Protein AF-A0AAX4HL26-F1 (afdb_monomer_lite)

Organism: NCBI:txid28202

InterPro domains:
  IPR013099 Potassium channel domain [PF07885] (33-105)
  IPR028325 Voltage-gated potassium channel [PTHR11537] (6-108)

Secondary structure (DSSP, 8-state):
-HHHHHHHHHHHHHHHT-HHHHHHHHHHHHHHHHHHHHHHHHHTTT-TT--SHHHHHHHHHHHHTT---SSS---SHHHHHHHHHHHHHHHHHHHHHHHHHHHHHHHHHHHTT-

Sequence (114 aa):
MWSQLKNFLEEMRLLIFSPFFFFLTLIGNGFIISCGYLFYHIEKDVNPKVTHFIDALWWSFTTATTTGYGDITPMTDFGKILSIFLMISGLLLFAIFTAMFAETILTYRRGQKK

Radius of gyration: 18.9 Å; chains: 1; bounding box: 45×24×51 Å

Foldseek 3Di:
DVVLVVVLVVLVVCLCPPPVNVVLVCVLLVLLLVLLVVLLVQPCVPPPQNPDSVSSSVVSVCLLCVVCPVSDQDPDPVSVVSSVVSNVSSVVSVVVVVVSVVVSVVVSVVVVVD

pLDDT: mean 94.81, std 6.0, range [53.53, 98.5]

Structure (mmCIF, N/CA/C/O backbone):
data_AF-A0AAX4HL26-F1
#
_entry.id   AF-A0AAX4HL26-F1
#
loop_
_atom_site.group_PDB
_atom_site.id
_atom_site.type_symbol
_atom_site.label_atom_id
_atom_site.label_alt_id
_atom_site.label_comp_id
_atom_site.label_asym_id
_atom_site.label_entity_id
_atom_site.label_seq_id
_atom_site.pdbx_PDB_ins_code
_atom_site.Cartn_x
_atom_site.Cartn_y
_atom_site.Cartn_z
_atom_site.occupancy
_atom_site.B_iso_or_equiv
_atom_site.auth_seq_id
_atom_site.auth_comp_id
_atom_site.auth_asym_id
_atom_site.auth_atom_id
_atom_site.pdbx_PDB_model_num
ATOM 1 N N . MET A 1 1 ? -20.351 15.466 28.828 1.00 81.19 1 MET A N 1
ATOM 2 C CA . MET A 1 1 ? -19.351 15.822 27.797 1.00 81.19 1 MET A CA 1
ATOM 3 C C . MET A 1 1 ? -18.022 15.092 27.991 1.00 81.19 1 MET A C 1
ATOM 5 O O . MET A 1 1 ? -17.706 14.245 27.172 1.00 81.19 1 MET A O 1
ATOM 9 N N . TRP A 1 2 ? -17.265 15.328 29.071 1.00 89.19 2 TRP A N 1
ATOM 10 C CA . TRP A 1 2 ? -15.956 14.673 29.271 1.00 89.19 2 TRP A CA 1
ATOM 11 C C . TRP A 1 2 ? -16.006 13.142 29.391 1.00 89.19 2 TRP A C 1
ATOM 13 O O . TRP A 1 2 ? -15.143 12.460 28.851 1.00 89.19 2 TRP A O 1
ATOM 23 N N . SER A 1 3 ? -17.025 12.587 30.051 1.00 88.62 3 SER A N 1
ATOM 24 C CA . SER A 1 3 ? -17.240 11.132 30.133 1.00 88.62 3 SER A CA 1
ATOM 25 C C . SER A 1 3 ? -17.547 10.506 28.769 1.00 88.62 3 SER A C 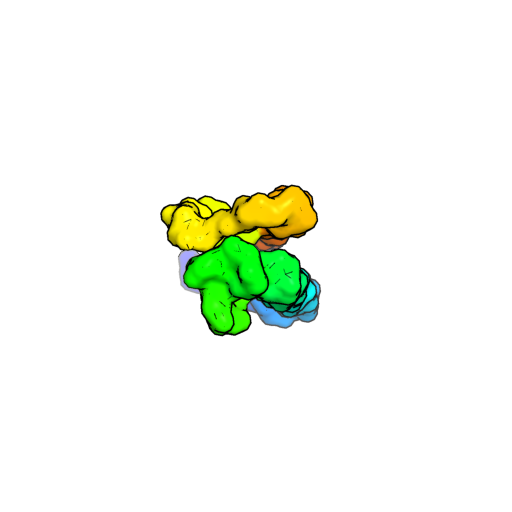1
ATOM 27 O O . SER A 1 3 ? -16.983 9.481 28.412 1.00 88.62 3 SER A O 1
ATOM 29 N N . GLN A 1 4 ? -18.389 11.167 27.976 1.00 87.50 4 GLN A N 1
ATOM 30 C CA . GLN A 1 4 ? -18.747 10.749 26.619 1.00 87.50 4 GLN A CA 1
ATOM 31 C C . GLN A 1 4 ? -17.527 10.740 25.691 1.00 87.50 4 GLN A C 1
ATOM 33 O O . GLN A 1 4 ? -17.327 9.779 24.955 1.00 87.50 4 GLN A O 1
ATOM 38 N N . LEU A 1 5 ? -16.677 11.770 25.783 1.00 89.50 5 LEU A N 1
ATOM 39 C CA . LEU A 1 5 ? -15.423 11.829 25.037 1.00 89.50 5 LEU A CA 1
ATOM 40 C C . LEU A 1 5 ? -14.489 10.671 25.413 1.00 89.50 5 LEU A C 1
ATOM 42 O O . LEU A 1 5 ? -13.959 10.019 24.523 1.00 89.50 5 LEU A O 1
ATOM 46 N N . LYS A 1 6 ? -14.319 10.378 26.708 1.00 91.38 6 LYS A N 1
ATOM 47 C CA . LYS A 1 6 ? -13.497 9.242 27.158 1.00 91.38 6 LYS A CA 1
ATOM 48 C C . LYS A 1 6 ? -14.019 7.912 26.615 1.00 91.38 6 LYS A C 1
ATOM 50 O O . LYS A 1 6 ? -13.241 7.160 26.050 1.00 91.38 6 LYS A O 1
ATOM 55 N N . ASN A 1 7 ? -15.325 7.663 26.711 1.00 89.88 7 ASN A N 1
ATOM 56 C CA . ASN A 1 7 ? -15.929 6.428 26.202 1.00 89.88 7 ASN A CA 1
ATOM 57 C C . ASN A 1 7 ? -15.736 6.281 24.687 1.00 89.88 7 ASN A C 1
ATOM 59 O O . ASN A 1 7 ? -15.398 5.206 24.209 1.00 89.88 7 ASN A O 1
ATOM 63 N N . PHE A 1 8 ? -15.898 7.368 23.931 1.00 90.12 8 PHE A N 1
ATOM 64 C CA . PHE A 1 8 ? -15.629 7.370 22.495 1.00 90.12 8 PHE A CA 1
ATOM 65 C C . PHE A 1 8 ? -14.154 7.081 22.173 1.00 90.12 8 PHE A C 1
ATOM 67 O O . PHE A 1 8 ? -13.859 6.285 21.284 1.00 90.12 8 PHE A O 1
ATOM 74 N N . LEU A 1 9 ? -13.226 7.715 22.896 1.00 92.75 9 LEU A N 1
ATOM 75 C CA . LEU A 1 9 ? -11.791 7.502 22.707 1.00 92.75 9 LEU A CA 1
ATOM 76 C C . LEU A 1 9 ? -11.370 6.071 23.057 1.00 92.75 9 LEU A C 1
ATOM 78 O O . LEU A 1 9 ? -10.507 5.527 22.375 1.00 92.75 9 LEU A O 1
ATOM 82 N N . GLU A 1 10 ? -11.985 5.449 24.064 1.00 92.75 10 GLU A N 1
ATOM 83 C CA . GLU A 1 10 ? -11.745 4.041 24.393 1.00 92.75 10 GLU A CA 1
ATOM 84 C C . GLU A 1 10 ? -12.225 3.107 23.275 1.00 92.75 10 GLU A C 1
ATOM 86 O O . GLU A 1 10 ? -11.468 2.242 22.859 1.00 92.75 10 GLU A O 1
ATOM 91 N N . GLU A 1 11 ? -13.410 3.317 22.697 1.00 92.06 11 GLU A N 1
ATOM 92 C CA . GLU A 1 11 ? -13.885 2.519 21.548 1.00 92.06 11 GLU A CA 1
ATOM 93 C C . GLU A 1 11 ? -12.963 2.659 20.321 1.00 92.06 11 GLU A C 1
ATOM 95 O O . GLU A 1 11 ? -12.614 1.676 19.663 1.00 92.06 11 GLU A O 1
ATOM 100 N N . MET A 1 12 ? -12.496 3.881 20.040 1.00 93.62 12 MET A N 1
ATOM 101 C CA . MET A 1 12 ? -11.518 4.134 18.973 1.00 93.62 12 MET A CA 1
ATOM 102 C C . MET A 1 12 ? -10.170 3.470 19.261 1.00 93.62 12 MET A C 1
ATOM 104 O O . MET A 1 12 ? -9.541 2.904 18.365 1.00 93.62 12 MET A O 1
ATOM 108 N N . ARG A 1 13 ? -9.732 3.498 20.521 1.00 93.38 13 ARG A N 1
ATOM 109 C CA . ARG A 1 13 ? -8.528 2.804 20.971 1.00 93.38 13 ARG A CA 1
ATOM 110 C C . ARG A 1 13 ? -8.686 1.292 20.815 1.00 93.38 13 ARG A C 1
ATOM 112 O O . ARG A 1 13 ? -7.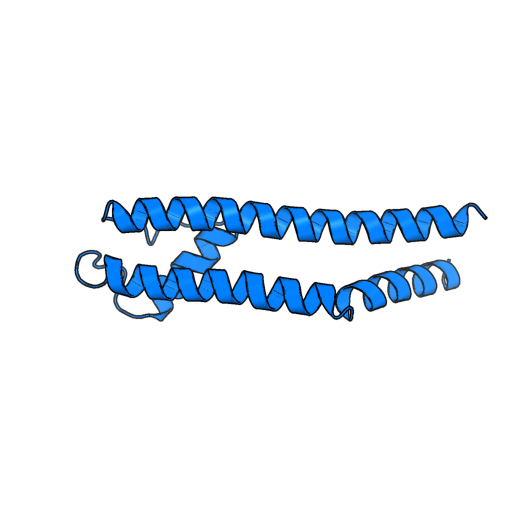790 0.656 20.276 1.00 93.38 13 ARG A O 1
ATOM 119 N N . LEU A 1 14 ? -9.811 0.714 21.225 1.00 92.88 14 LEU A N 1
ATOM 120 C CA . LEU A 1 14 ? -10.080 -0.718 21.087 1.00 92.88 14 LEU A CA 1
ATOM 121 C C . LEU A 1 14 ? -10.045 -1.160 19.623 1.00 92.88 14 LEU A C 1
ATOM 123 O O . LEU A 1 14 ? -9.478 -2.210 19.329 1.00 92.88 14 LEU A O 1
ATOM 127 N N . LEU A 1 15 ? -10.571 -0.341 18.707 1.00 94.50 15 LEU A N 1
ATOM 128 C CA . LEU A 1 15 ? -10.470 -0.600 17.274 1.00 94.50 15 LEU A CA 1
ATOM 129 C C . LEU A 1 15 ? -9.009 -0.627 16.801 1.00 94.50 15 LEU A C 1
ATOM 131 O O . LEU A 1 15 ? -8.577 -1.621 16.216 1.00 94.50 15 LEU A O 1
ATOM 135 N N . ILE A 1 16 ? -8.250 0.444 17.057 1.00 93.81 16 ILE A N 1
ATOM 136 C CA . ILE A 1 16 ? -6.867 0.605 16.569 1.00 93.81 16 ILE A CA 1
ATOM 137 C C . ILE A 1 16 ? -5.937 -0.451 17.173 1.00 93.81 16 ILE A C 1
ATOM 139 O O . ILE A 1 16 ? -5.061 -0.970 16.488 1.00 93.81 16 ILE A O 1
ATOM 143 N N . PHE A 1 17 ? -6.141 -0.797 18.445 1.00 94.00 17 PHE A N 1
ATOM 144 C CA . PHE A 1 17 ? -5.363 -1.824 19.133 1.00 94.00 17 PHE A CA 1
ATOM 145 C C . PHE A 1 17 ? -5.934 -3.240 18.967 1.00 94.00 17 PHE A C 1
ATOM 147 O O . PHE A 1 17 ? -5.429 -4.181 19.582 1.00 94.00 17 PHE A O 1
ATOM 154 N N . SER A 1 18 ? -6.960 -3.421 18.128 1.00 93.62 18 SER A N 1
ATOM 155 C CA . SER A 1 18 ? -7.505 -4.747 17.855 1.00 93.62 18 SER A CA 1
ATOM 156 C C . SER A 1 18 ? -6.525 -5.584 17.016 1.00 93.62 18 SER A C 1
ATOM 158 O O . SER A 1 18 ? -5.940 -5.080 16.050 1.00 93.62 18 SER A O 1
ATOM 160 N N . PRO A 1 19 ? -6.377 -6.892 17.308 1.00 94.81 19 PRO A N 1
ATOM 161 C CA . PRO A 1 19 ? -5.561 -7.785 16.485 1.00 94.81 19 PRO A CA 1
ATOM 162 C C . PRO A 1 19 ? -6.011 -7.815 15.021 1.00 94.81 19 PRO A C 1
ATOM 164 O O . PRO A 1 19 ? -5.184 -7.915 14.121 1.00 94.81 19 PRO A O 1
ATOM 167 N N . PHE A 1 20 ? -7.320 -7.686 14.778 1.00 93.38 20 PHE A N 1
ATOM 168 C CA . PHE A 1 20 ? -7.897 -7.673 13.437 1.00 93.38 20 PHE A CA 1
ATOM 169 C C . PHE A 1 20 ? -7.473 -6.440 12.627 1.00 93.38 20 PHE A C 1
ATOM 171 O O . PHE A 1 20 ? -7.094 -6.583 11.466 1.00 93.38 20 PHE A O 1
ATOM 178 N N . PHE A 1 21 ? -7.467 -5.247 13.233 1.00 95.00 21 PHE A N 1
ATOM 179 C CA . PHE A 1 21 ? -7.004 -4.024 12.570 1.00 95.00 21 PHE A CA 1
ATOM 180 C C . PHE A 1 21 ? -5.525 -4.115 12.175 1.00 95.00 21 PHE A C 1
ATOM 182 O O . PHE A 1 21 ? -5.168 -3.806 11.036 1.00 95.00 21 PHE A O 1
ATOM 189 N N . PHE A 1 22 ? -4.669 -4.598 13.081 1.00 95.12 22 PHE A N 1
ATOM 190 C CA . PHE A 1 22 ? -3.249 -4.807 12.783 1.00 95.12 22 PHE A CA 1
ATOM 191 C C . PHE A 1 22 ? -3.026 -5.873 11.715 1.00 95.12 22 PHE A C 1
ATOM 193 O O . PHE A 1 22 ? -2.232 -5.659 10.803 1.00 95.12 22 PHE A O 1
ATOM 200 N N . PHE A 1 23 ? -3.740 -6.995 11.799 1.00 95.50 23 PHE A N 1
ATOM 201 C CA . PHE A 1 23 ? -3.671 -8.068 10.812 1.00 95.50 23 PHE A CA 1
ATOM 202 C C . PHE A 1 23 ? -4.046 -7.571 9.411 1.00 95.50 23 PHE A C 1
ATOM 204 O O . PHE A 1 23 ? -3.285 -7.769 8.464 1.00 95.50 23 PHE A O 1
ATOM 211 N N . LEU A 1 24 ? -5.171 -6.860 9.289 1.00 96.00 24 LEU A N 1
ATOM 212 C CA . LEU A 1 24 ? -5.620 -6.278 8.026 1.00 96.00 24 LEU A CA 1
ATOM 213 C C . LEU A 1 24 ? -4.617 -5.249 7.491 1.00 96.00 24 LEU A C 1
ATOM 215 O O . LEU A 1 24 ? -4.282 -5.271 6.309 1.00 96.00 24 LEU A O 1
ATOM 219 N N . THR A 1 25 ? -4.108 -4.375 8.362 1.00 95.38 25 THR A N 1
ATOM 220 C CA . THR A 1 25 ? -3.117 -3.355 7.990 1.00 95.38 25 THR A CA 1
ATOM 221 C C . THR A 1 25 ? -1.824 -3.997 7.496 1.00 95.38 25 THR A C 1
ATOM 223 O O . THR A 1 25 ? -1.298 -3.587 6.461 1.00 95.38 25 THR A O 1
ATOM 226 N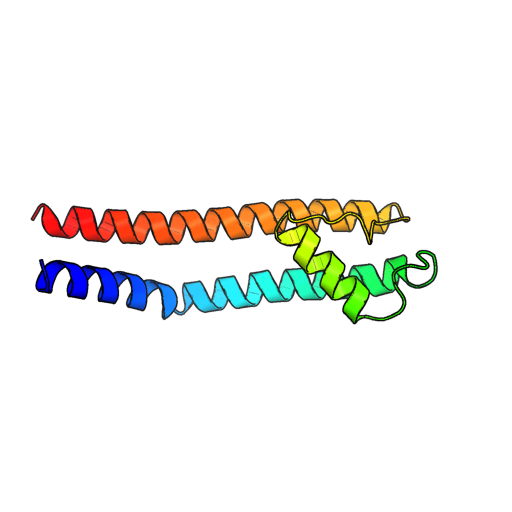 N . LEU A 1 26 ? -1.322 -5.017 8.192 1.00 96.69 26 LEU A N 1
ATOM 227 C CA . LEU A 1 26 ? -0.093 -5.713 7.822 1.00 96.69 26 LEU A CA 1
ATOM 228 C C . LEU A 1 26 ? -0.247 -6.447 6.488 1.00 96.69 26 LEU A C 1
ATOM 230 O O . LEU A 1 26 ? 0.623 -6.330 5.629 1.00 96.69 26 LEU A O 1
ATOM 234 N N . ILE A 1 27 ? -1.361 -7.156 6.288 1.00 97.00 27 ILE A N 1
ATOM 235 C CA . ILE A 1 27 ? -1.631 -7.874 5.036 1.00 97.00 27 ILE A CA 1
ATOM 236 C C . ILE A 1 27 ? -1.836 -6.905 3.877 1.00 97.00 27 ILE A C 1
ATOM 238 O O . ILE A 1 27 ? -1.242 -7.101 2.821 1.00 97.00 27 ILE A O 1
ATOM 242 N N . GLY A 1 28 ? -2.632 -5.851 4.065 1.00 96.94 28 GLY A N 1
ATOM 243 C CA . GLY A 1 28 ? -2.893 -4.857 3.027 1.00 96.94 28 GLY A CA 1
ATOM 244 C C . GLY A 1 28 ? -1.612 -4.159 2.572 1.00 96.94 28 GLY A C 1
ATOM 245 O O . GLY A 1 28 ? -1.299 -4.148 1.384 1.00 96.94 28 GLY A O 1
ATOM 246 N N . ASN A 1 29 ? -0.815 -3.648 3.514 1.00 96.62 29 ASN A N 1
ATOM 247 C CA . ASN A 1 29 ? 0.460 -3.004 3.183 1.00 96.62 29 ASN A CA 1
ATOM 248 C C . ASN A 1 29 ? 1.495 -4.005 2.653 1.00 96.62 29 ASN A C 1
ATOM 250 O O . ASN A 1 29 ? 2.235 -3.683 1.726 1.00 96.62 29 ASN A O 1
ATOM 254 N N . GLY A 1 30 ? 1.522 -5.231 3.180 1.00 98.06 30 GLY A N 1
ATOM 255 C CA . GLY A 1 30 ? 2.370 -6.304 2.662 1.00 98.06 30 GLY A CA 1
ATOM 256 C C . GLY A 1 30 ? 2.043 -6.649 1.208 1.00 98.06 30 GLY A C 1
ATOM 257 O O . GLY A 1 30 ? 2.952 -6.808 0.393 1.00 98.06 30 GLY A O 1
ATOM 258 N N . PHE A 1 31 ? 0.757 -6.693 0.854 1.00 98.06 31 PHE A N 1
ATOM 259 C CA . PHE A 1 31 ? 0.306 -6.890 -0.522 1.00 98.06 31 PHE A CA 1
ATOM 260 C C . PHE A 1 31 ? 0.731 -5.732 -1.438 1.00 98.06 31 PHE A C 1
ATOM 262 O O . PHE A 1 31 ? 1.256 -5.988 -2.522 1.00 98.06 31 PHE A O 1
ATOM 269 N N . ILE A 1 32 ? 0.585 -4.476 -0.995 1.00 98.25 32 ILE A N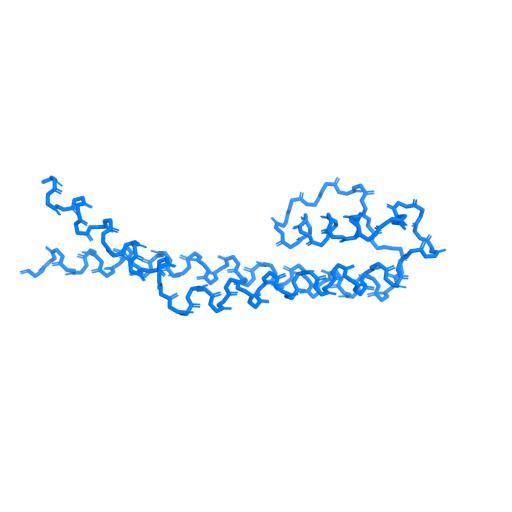 1
ATOM 270 C CA . ILE A 1 32 ? 1.028 -3.288 -1.752 1.00 98.25 32 ILE A CA 1
ATOM 271 C C . ILE A 1 32 ? 2.540 -3.347 -2.016 1.00 98.25 32 ILE A C 1
ATOM 273 O O . ILE A 1 32 ? 2.969 -3.230 -3.164 1.00 98.25 32 ILE A O 1
ATOM 277 N N . ILE A 1 33 ? 3.345 -3.619 -0.983 1.00 98.44 33 ILE A N 1
ATOM 278 C CA . ILE A 1 33 ? 4.805 -3.776 -1.098 1.00 98.44 33 ILE A CA 1
ATOM 279 C C . ILE A 1 33 ? 5.163 -4.923 -2.054 1.00 98.44 33 ILE A C 1
ATOM 281 O O . ILE A 1 33 ? 6.059 -4.779 -2.887 1.00 98.44 33 ILE A O 1
ATOM 285 N N . SER A 1 34 ? 4.446 -6.047 -1.974 1.00 98.38 34 SER A N 1
ATOM 286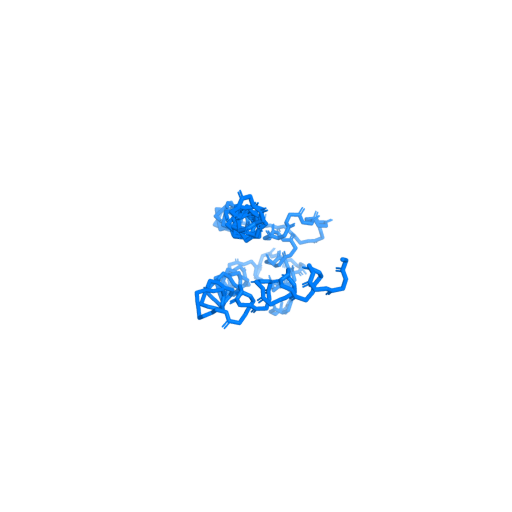 C CA . SER A 1 34 ? 4.648 -7.190 -2.872 1.00 98.38 34 SER A CA 1
ATOM 287 C C . SER A 1 34 ? 4.334 -6.828 -4.326 1.00 98.38 34 SER A C 1
ATOM 289 O O . SER A 1 34 ? 5.079 -7.211 -5.226 1.00 98.38 34 SER A O 1
ATOM 291 N N . CYS A 1 35 ? 3.286 -6.035 -4.571 1.00 98.31 35 CYS A N 1
ATOM 292 C CA . CYS A 1 35 ? 2.992 -5.510 -5.903 1.00 98.31 35 CYS A CA 1
ATOM 293 C C . CYS A 1 35 ? 4.099 -4.573 -6.397 1.00 98.31 35 CYS A C 1
ATOM 295 O O . CYS A 1 35 ? 4.499 -4.688 -7.550 1.00 98.31 35 CYS A O 1
ATOM 297 N N . GLY A 1 36 ? 4.648 -3.703 -5.542 1.00 98.38 36 GLY A N 1
ATOM 298 C CA . GLY A 1 36 ? 5.813 -2.881 -5.889 1.00 98.38 36 GLY A CA 1
ATOM 299 C C . GLY A 1 36 ? 7.038 -3.721 -6.267 1.00 98.38 36 GLY A C 1
ATOM 300 O O . GLY A 1 36 ? 7.730 -3.414 -7.234 1.00 98.38 36 GLY A O 1
ATOM 301 N N . TYR A 1 37 ? 7.275 -4.833 -5.569 1.00 98.44 37 TYR A N 1
ATOM 302 C CA . TYR A 1 37 ? 8.347 -5.777 -5.905 1.00 98.44 37 TYR A CA 1
ATOM 303 C C . TYR A 1 37 ? 8.137 -6.459 -7.259 1.00 98.44 37 TYR A C 1
ATOM 305 O O . TYR A 1 37 ? 9.060 -6.503 -8.072 1.00 98.44 37 TYR A O 1
ATOM 313 N N . LEU A 1 38 ? 6.924 -6.947 -7.531 1.00 98.38 38 LEU A N 1
ATOM 314 C CA . LEU A 1 38 ? 6.589 -7.532 -8.831 1.00 98.38 38 LEU A CA 1
ATOM 315 C C . LEU A 1 38 ? 6.696 -6.501 -9.956 1.00 98.38 38 LEU A C 1
ATOM 317 O O . LEU A 1 38 ? 7.272 -6.793 -10.999 1.00 98.38 38 LEU A O 1
ATOM 321 N N . PHE A 1 39 ? 6.198 -5.286 -9.728 1.00 98.50 39 PHE A N 1
ATOM 322 C CA . PHE A 1 39 ? 6.277 -4.196 -10.692 1.00 98.50 39 PHE A CA 1
ATOM 323 C C . PHE A 1 39 ? 7.726 -3.846 -11.021 1.00 98.50 39 PHE A C 1
ATOM 325 O O . PHE A 1 39 ? 8.062 -3.720 -12.192 1.00 98.50 39 PHE A O 1
ATOM 332 N N . TYR A 1 40 ? 8.603 -3.770 -10.016 1.00 98.44 40 TYR A N 1
ATOM 333 C CA . TYR A 1 40 ? 10.032 -3.555 -10.236 1.00 98.44 40 TYR A CA 1
ATOM 334 C C . TYR A 1 40 ? 10.632 -4.615 -11.167 1.00 98.44 40 TYR A C 1
ATOM 336 O O . TYR A 1 40 ? 11.299 -4.263 -12.131 1.00 98.44 40 TYR A O 1
ATOM 344 N N . HIS A 1 41 ? 10.362 -5.901 -10.932 1.00 97.88 41 HIS A N 1
ATOM 345 C CA . HIS A 1 41 ? 10.891 -6.973 -11.787 1.00 97.88 41 HIS A CA 1
ATOM 346 C C . HIS A 1 41 ? 10.316 -6.981 -13.203 1.00 97.88 41 HIS A C 1
ATOM 348 O O . HIS A 1 41 ? 11.012 -7.369 -14.133 1.00 97.88 41 HIS A O 1
ATOM 354 N N . ILE A 1 42 ? 9.062 -6.565 -13.375 1.00 97.62 42 ILE A N 1
ATOM 355 C CA . ILE A 1 42 ? 8.407 -6.520 -14.688 1.00 97.62 42 ILE A CA 1
ATOM 356 C C . ILE A 1 42 ? 8.863 -5.298 -15.497 1.00 97.62 42 ILE A C 1
ATOM 358 O O . ILE A 1 42 ? 9.021 -5.384 -16.712 1.00 97.62 42 ILE A O 1
ATOM 362 N N . GLU A 1 43 ? 9.049 -4.153 -14.840 1.00 98.06 43 GLU A N 1
ATOM 363 C CA . GLU A 1 43 ? 9.177 -2.859 -15.515 1.00 98.06 43 GLU A CA 1
ATOM 364 C C . GLU A 1 43 ? 10.607 -2.311 -15.544 1.00 98.06 43 GLU A C 1
ATOM 366 O O . GLU A 1 43 ? 10.893 -1.484 -16.402 1.00 98.06 43 GLU A O 1
ATOM 371 N N . LYS A 1 44 ? 11.528 -2.751 -14.675 1.00 97.00 44 LYS A N 1
ATOM 372 C CA . LYS A 1 44 ? 12.870 -2.143 -14.553 1.00 97.00 44 LYS A CA 1
ATOM 373 C C . LYS A 1 44 ? 13.650 -2.061 -15.871 1.00 97.00 44 LYS A C 1
ATOM 375 O O . LYS A 1 44 ? 14.311 -1.059 -16.124 1.00 97.00 44 LYS A O 1
ATOM 380 N N . ASP A 1 45 ? 13.591 -3.099 -16.702 1.00 96.31 45 ASP A N 1
ATOM 381 C CA . ASP A 1 45 ? 14.408 -3.168 -17.923 1.00 96.31 45 ASP A CA 1
ATOM 382 C C . ASP A 1 45 ? 13.783 -2.422 -19.115 1.00 96.31 45 ASP A C 1
ATOM 384 O O . ASP A 1 45 ? 14.452 -2.186 -20.121 1.00 96.31 45 ASP A O 1
ATOM 388 N N . VAL A 1 46 ? 12.507 -2.037 -19.015 1.00 97.25 46 VAL A N 1
ATOM 389 C CA . VAL A 1 46 ? 11.748 -1.394 -20.105 1.00 97.25 46 VAL A CA 1
ATOM 390 C C . VAL A 1 46 ? 11.280 0.017 -19.762 1.00 97.25 46 VAL A C 1
ATOM 392 O O . VAL A 1 46 ? 11.068 0.830 -20.659 1.00 97.25 46 VAL A O 1
ATOM 395 N N . ASN A 1 47 ? 11.138 0.324 -18.475 1.00 97.12 47 ASN A N 1
ATOM 396 C CA . ASN A 1 47 ? 10.630 1.585 -17.976 1.00 97.12 47 ASN A CA 1
ATOM 397 C C . ASN A 1 47 ? 11.778 2.422 -17.397 1.00 97.12 47 ASN A C 1
ATOM 399 O O . ASN A 1 47 ? 12.224 2.169 -16.276 1.00 97.12 47 ASN A O 1
ATOM 403 N N . PRO A 1 48 ? 12.236 3.477 -18.095 1.00 96.25 48 PRO A N 1
ATOM 404 C CA . PRO A 1 48 ? 13.372 4.283 -17.650 1.00 96.25 48 PRO A CA 1
ATOM 405 C C . PRO A 1 48 ? 13.102 5.059 -16.352 1.00 96.25 48 PRO A C 1
ATOM 407 O O . PRO A 1 48 ? 14.026 5.635 -15.783 1.00 96.25 48 PRO A O 1
ATOM 410 N N . LYS A 1 49 ? 11.845 5.117 -15.891 1.00 97.38 49 LYS A N 1
ATOM 411 C CA . LYS A 1 49 ? 11.465 5.739 -14.616 1.00 97.38 49 LYS A CA 1
ATOM 412 C C . LYS A 1 49 ? 11.603 4.792 -13.421 1.00 97.38 49 LYS A C 1
ATOM 414 O O . LYS A 1 49 ? 11.524 5.254 -12.290 1.00 97.38 49 LYS A O 1
ATOM 419 N N . VAL A 1 50 ? 11.803 3.495 -13.657 1.00 97.56 50 VAL A N 1
ATOM 420 C CA . VAL A 1 50 ? 11.929 2.470 -12.616 1.00 97.56 50 VAL A CA 1
ATOM 421 C C . VAL A 1 50 ? 13.389 2.039 -12.530 1.00 97.56 50 VAL A C 1
ATOM 423 O O . VAL A 1 50 ? 13.798 1.030 -13.097 1.00 97.56 50 VAL A O 1
ATOM 426 N N . THR A 1 51 ? 14.203 2.827 -11.830 1.00 95.25 51 THR A N 1
ATOM 427 C CA . THR A 1 51 ? 15.652 2.573 -11.728 1.00 95.25 51 THR A CA 1
ATOM 428 C C . THR A 1 51 ? 16.014 1.784 -10.477 1.00 95.25 51 THR A C 1
ATOM 430 O O . THR A 1 51 ? 16.822 0.848 -10.511 1.00 95.25 51 THR A O 1
ATOM 433 N N . HIS A 1 52 ? 15.366 2.123 -9.371 1.00 96.31 52 HIS A N 1
ATOM 434 C CA . HIS A 1 52 ? 15.564 1.524 -8.068 1.00 96.31 52 HIS A CA 1
ATOM 435 C C . HIS A 1 52 ? 14.254 0.939 -7.552 1.00 96.31 52 HIS A C 1
ATOM 437 O O . HIS A 1 52 ? 13.159 1.354 -7.922 1.00 96.31 52 HIS A O 1
ATOM 443 N N . PHE A 1 53 ? 14.361 -0.022 -6.636 1.00 96.94 53 PHE A N 1
ATOM 444 C CA . PHE A 1 53 ? 13.184 -0.638 -6.026 1.00 96.94 53 PHE A CA 1
ATOM 445 C C . PHE A 1 53 ? 12.282 0.388 -5.319 1.00 96.94 53 PHE A C 1
ATOM 447 O O . PHE A 1 53 ? 11.063 0.239 -5.311 1.00 96.94 53 PHE A O 1
ATOM 454 N N . ILE A 1 54 ? 12.867 1.463 -4.780 1.00 98.12 54 ILE A N 1
ATOM 455 C CA . ILE A 1 54 ? 12.109 2.538 -4.136 1.00 98.12 54 ILE A CA 1
ATOM 456 C C . ILE A 1 54 ? 11.157 3.257 -5.105 1.00 98.12 54 ILE A C 1
ATOM 458 O O . ILE A 1 54 ? 10.075 3.648 -4.681 1.00 98.12 54 ILE A O 1
ATOM 462 N N . ASP A 1 55 ? 11.496 3.347 -6.396 1.00 98.19 55 ASP A N 1
ATOM 463 C CA . ASP A 1 55 ? 10.642 3.958 -7.425 1.00 98.19 55 ASP A CA 1
ATOM 464 C C . ASP A 1 55 ? 9.375 3.111 -7.636 1.00 98.19 55 ASP A C 1
ATOM 466 O O . ASP A 1 55 ? 8.256 3.619 -7.703 1.00 98.19 55 ASP A O 1
ATOM 470 N N . ALA A 1 56 ? 9.533 1.786 -7.660 1.00 98.19 56 ALA A N 1
ATOM 471 C CA . ALA A 1 56 ? 8.414 0.855 -7.778 1.00 98.19 56 ALA A CA 1
ATOM 472 C C . ALA A 1 56 ? 7.570 0.782 -6.493 1.00 98.19 56 ALA A C 1
ATOM 474 O O . ALA A 1 56 ? 6.347 0.644 -6.561 1.00 98.19 56 ALA A O 1
ATOM 475 N N . LEU A 1 57 ? 8.194 0.915 -5.316 1.00 98.25 57 LEU A N 1
ATOM 476 C CA . LEU A 1 57 ? 7.460 1.069 -4.058 1.00 98.25 57 LEU A CA 1
ATOM 477 C C . LEU A 1 57 ? 6.636 2.355 -4.061 1.00 98.25 57 LEU A C 1
ATOM 479 O O . LEU A 1 57 ? 5.438 2.300 -3.786 1.00 98.25 57 LEU A O 1
ATOM 483 N N . TRP A 1 58 ? 7.242 3.484 -4.424 1.00 98.31 58 TRP A N 1
ATOM 484 C CA . TRP A 1 58 ? 6.550 4.761 -4.583 1.00 98.31 58 TRP A CA 1
ATOM 485 C C . TRP A 1 58 ? 5.341 4.635 -5.515 1.00 98.31 58 TRP A C 1
ATOM 487 O O . TRP A 1 58 ? 4.225 5.013 -5.143 1.00 98.31 58 TRP A O 1
ATOM 497 N N . TRP A 1 59 ? 5.530 4.010 -6.679 1.00 98.44 59 TRP A N 1
ATOM 498 C CA . TRP A 1 59 ? 4.447 3.715 -7.612 1.00 98.44 59 TRP A CA 1
ATOM 499 C C . TRP A 1 59 ? 3.336 2.867 -6.971 1.00 98.44 59 TRP A C 1
ATOM 501 O O . TRP A 1 59 ? 2.151 3.182 -7.105 1.00 98.44 59 TRP A O 1
ATOM 511 N N . SER A 1 60 ? 3.698 1.812 -6.236 1.00 98.31 60 SER A N 1
ATOM 512 C CA . SER A 1 60 ? 2.708 0.911 -5.642 1.00 98.31 60 SER A CA 1
ATOM 513 C C . SER A 1 60 ? 1.835 1.611 -4.595 1.00 98.31 60 SER A C 1
ATOM 515 O O . SER A 1 60 ? 0.614 1.455 -4.605 1.00 98.31 60 SER A O 1
ATOM 517 N N . PHE A 1 61 ? 2.428 2.451 -3.742 1.00 98.25 61 PHE A N 1
ATOM 518 C CA . PHE A 1 61 ? 1.680 3.204 -2.738 1.00 98.25 61 PHE A CA 1
ATOM 519 C C . PHE A 1 61 ? 0.812 4.282 -3.379 1.00 98.25 61 PHE A C 1
ATOM 521 O O . PHE A 1 61 ? -0.379 4.333 -3.095 1.00 98.25 61 PHE A O 1
ATOM 528 N N . THR A 1 62 ? 1.366 5.092 -4.284 1.00 98.19 62 THR A N 1
ATOM 529 C CA . THR A 1 62 ? 0.607 6.160 -4.960 1.00 98.19 62 THR A CA 1
ATOM 530 C C . THR A 1 62 ? -0.558 5.618 -5.789 1.00 98.19 62 THR A C 1
ATOM 532 O O . THR A 1 62 ? -1.603 6.267 -5.873 1.00 98.19 62 THR A O 1
ATOM 535 N N . THR A 1 63 ? -0.413 4.421 -6.362 1.00 98.06 63 THR A N 1
ATOM 536 C CA . THR A 1 63 ? -1.484 3.719 -7.080 1.00 98.06 63 THR A CA 1
ATOM 537 C C . THR A 1 63 ? -2.530 3.157 -6.118 1.00 98.06 63 THR A C 1
ATOM 539 O O . THR A 1 63 ? -3.723 3.395 -6.309 1.00 98.06 63 THR A O 1
ATOM 542 N N . ALA A 1 64 ? -2.110 2.452 -5.062 1.00 97.75 64 ALA A N 1
ATOM 543 C CA . ALA A 1 64 ? -3.024 1.858 -4.084 1.00 97.75 64 ALA A CA 1
ATOM 544 C C . ALA A 1 64 ? -3.848 2.912 -3.328 1.00 97.75 64 ALA A C 1
ATOM 546 O O . ALA A 1 64 ? -5.019 2.681 -3.030 1.00 97.75 64 ALA A O 1
ATOM 547 N N . THR A 1 65 ? -3.266 4.081 -3.049 1.00 95.75 65 THR A N 1
ATOM 548 C CA . THR A 1 65 ? -3.959 5.200 -2.394 1.00 95.75 65 THR A CA 1
ATOM 549 C C . THR A 1 65 ? -4.756 6.066 -3.361 1.00 95.75 65 THR A C 1
ATOM 551 O O . THR A 1 65 ? -5.329 7.066 -2.938 1.00 95.75 65 THR A O 1
ATOM 554 N N . THR A 1 66 ? -4.805 5.716 -4.651 1.00 95.94 66 THR A N 1
ATOM 555 C CA . THR A 1 66 ? -5.474 6.482 -5.719 1.00 95.94 66 THR A CA 1
ATOM 556 C C . THR A 1 66 ? -4.921 7.897 -5.936 1.00 95.94 66 THR A C 1
ATOM 558 O O . THR A 1 66 ? -5.536 8.697 -6.635 1.00 95.94 66 THR A O 1
ATOM 561 N N . THR A 1 67 ? -3.744 8.209 -5.380 1.00 96.75 67 THR A N 1
ATOM 562 C CA . THR A 1 67 ? -3.075 9.505 -5.570 1.00 96.75 67 THR A CA 1
ATOM 563 C C . THR A 1 67 ? -2.640 9.683 -7.021 1.00 96.75 67 THR A C 1
ATOM 565 O O . THR A 1 67 ? -2.870 10.740 -7.599 1.00 96.75 67 THR A O 1
ATOM 568 N N . GLY A 1 68 ? -2.017 8.648 -7.599 1.00 94.94 68 GLY A N 1
ATOM 569 C CA . GLY A 1 68 ? -1.752 8.542 -9.035 1.00 94.94 68 GLY A CA 1
ATOM 570 C C . GLY A 1 68 ? -1.091 9.765 -9.679 1.00 94.94 68 GLY A C 1
ATOM 571 O O . GLY A 1 68 ? -1.638 10.304 -10.636 1.00 94.94 68 GLY A O 1
ATOM 572 N N . TYR A 1 69 ? 0.088 10.187 -9.206 1.00 96.94 69 TYR A N 1
ATOM 573 C CA . TYR A 1 69 ? 0.802 11.347 -9.769 1.00 96.94 69 TYR A CA 1
ATOM 574 C C . TYR A 1 69 ? 1.114 11.227 -11.272 1.00 96.94 69 TYR A C 1
ATOM 576 O O . TYR A 1 69 ? 1.300 12.244 -11.938 1.00 96.94 69 TYR A O 1
ATOM 584 N N . GLY A 1 70 ? 1.160 10.003 -11.809 1.00 94.88 70 GLY A N 1
ATOM 585 C CA . GLY A 1 70 ? 1.379 9.735 -13.234 1.00 94.88 70 GLY A CA 1
ATOM 586 C C . GLY A 1 70 ? 2.839 9.853 -13.682 1.00 94.88 70 GLY A C 1
ATOM 587 O O . GLY A 1 70 ? 3.130 9.752 -14.870 1.00 94.88 70 GLY A O 1
ATOM 588 N N . ASP A 1 71 ? 3.760 10.039 -12.741 1.00 96.56 71 ASP A N 1
ATOM 589 C CA . ASP A 1 71 ? 5.210 10.077 -12.933 1.00 96.56 71 ASP A CA 1
ATOM 590 C C . ASP A 1 71 ? 5.801 8.706 -13.298 1.00 96.56 71 ASP A C 1
ATOM 592 O O . ASP A 1 71 ? 6.736 8.626 -14.101 1.00 96.56 71 ASP A O 1
ATOM 596 N N . ILE A 1 72 ? 5.222 7.635 -12.752 1.00 97.81 72 ILE A N 1
ATOM 597 C CA . ILE A 1 72 ? 5.532 6.243 -13.084 1.00 97.81 72 ILE A CA 1
ATOM 598 C C . ILE A 1 72 ? 4.237 5.545 -13.498 1.00 97.81 72 ILE A C 1
ATOM 600 O O . ILE A 1 72 ? 3.244 5.557 -12.773 1.00 97.81 72 ILE A O 1
ATOM 604 N N . THR A 1 73 ? 4.239 4.925 -14.676 1.00 96.81 73 THR A N 1
ATOM 605 C CA . THR A 1 73 ? 3.106 4.151 -15.204 1.00 96.81 73 THR A CA 1
ATOM 606 C C . THR A 1 73 ? 3.611 2.870 -15.872 1.00 96.81 73 THR A C 1
ATOM 608 O O . THR A 1 73 ? 4.735 2.873 -16.379 1.00 96.81 73 THR A O 1
ATOM 611 N N . PRO A 1 74 ? 2.836 1.768 -15.854 1.00 97.50 74 PRO A N 1
ATOM 612 C CA . PRO A 1 74 ? 3.231 0.514 -16.496 1.00 97.50 74 PRO A CA 1
ATOM 613 C C . PRO A 1 74 ? 3.375 0.679 -18.011 1.00 97.50 74 PRO A C 1
ATOM 615 O O . PRO A 1 74 ? 2.450 1.150 -18.681 1.00 97.50 74 PRO A O 1
ATOM 618 N N . MET A 1 75 ? 4.495 0.223 -18.564 1.00 97.75 75 MET A N 1
ATOM 619 C CA . MET A 1 75 ? 4.712 0.157 -20.009 1.00 97.75 75 MET A CA 1
ATOM 620 C C . MET A 1 75 ? 4.332 -1.215 -20.574 1.00 97.75 75 MET A C 1
ATOM 622 O O . MET A 1 75 ? 3.888 -1.304 -21.722 1.00 97.75 75 MET A O 1
ATOM 626 N N . THR A 1 76 ? 4.434 -2.277 -19.769 1.00 98.06 76 THR A N 1
ATOM 627 C CA . THR A 1 76 ? 4.097 -3.646 -20.181 1.00 98.06 76 THR A CA 1
ATOM 628 C C . THR A 1 76 ? 2.634 -3.993 -19.916 1.00 98.06 76 THR A C 1
ATOM 630 O O . THR A 1 76 ? 1.990 -3.457 -19.011 1.00 98.06 76 THR A O 1
ATOM 633 N N . ASP A 1 77 ? 2.095 -4.952 -20.669 1.00 98.12 77 ASP A N 1
ATOM 634 C CA . ASP A 1 77 ? 0.725 -5.427 -20.445 1.00 98.12 77 ASP A CA 1
ATOM 635 C C . ASP A 1 77 ? 0.581 -6.168 -19.109 1.00 98.12 77 ASP A C 1
ATOM 637 O O . ASP A 1 77 ? -0.421 -5.998 -18.415 1.00 98.12 77 ASP A O 1
ATOM 641 N N . PHE A 1 78 ? 1.609 -6.906 -18.680 1.00 97.75 78 PHE A N 1
ATOM 642 C CA . PHE A 1 78 ? 1.633 -7.519 -17.349 1.00 97.75 78 PHE A CA 1
ATOM 643 C C . PHE A 1 78 ? 1.668 -6.472 -16.231 1.00 97.75 78 PHE A C 1
ATOM 645 O O . PHE A 1 78 ? 0.938 -6.609 -15.248 1.00 97.75 78 PHE A O 1
ATOM 652 N N . GLY A 1 79 ? 2.443 -5.397 -16.400 1.00 97.88 79 GLY A N 1
ATOM 653 C CA . GLY A 1 79 ? 2.457 -4.259 -15.485 1.00 97.88 79 GLY A CA 1
ATOM 654 C C . GLY A 1 79 ? 1.082 -3.601 -15.378 1.00 97.88 79 GLY A C 1
ATOM 655 O O . GLY A 1 79 ? 0.624 -3.311 -14.272 1.00 97.88 79 GLY A O 1
ATOM 656 N N . LYS A 1 80 ? 0.364 -3.435 -16.498 1.00 98.31 80 LYS A N 1
ATOM 657 C CA . LYS A 1 80 ? -1.014 -2.906 -16.501 1.00 98.31 80 LYS A CA 1
ATOM 658 C C . LYS A 1 80 ? -1.981 -3.826 -15.759 1.00 98.31 80 LYS A C 1
ATOM 660 O O . LYS A 1 80 ? -2.760 -3.343 -14.941 1.00 98.31 80 LYS A O 1
ATOM 665 N N . ILE A 1 81 ? -1.915 -5.137 -15.995 1.00 98.50 81 ILE A N 1
ATOM 666 C CA . ILE A 1 81 ? -2.760 -6.117 -15.294 1.00 98.50 81 ILE A CA 1
ATOM 667 C C . ILE A 1 81 ? -2.505 -6.056 -13.782 1.00 98.50 81 ILE A C 1
ATOM 669 O O . ILE A 1 81 ? -3.454 -5.934 -13.006 1.00 98.50 81 ILE A O 1
ATOM 673 N N . LEU A 1 82 ? -1.236 -6.063 -13.359 1.00 98.25 82 LEU A N 1
ATOM 674 C CA . LEU A 1 82 ? -0.849 -5.915 -11.953 1.00 98.25 82 LEU A CA 1
ATOM 675 C C . LEU A 1 82 ? -1.392 -4.609 -11.352 1.00 98.25 82 LEU A C 1
ATOM 677 O O . LEU A 1 82 ? -1.921 -4.608 -10.241 1.00 98.25 82 LEU A O 1
ATOM 681 N N . SER A 1 83 ? -1.310 -3.513 -12.108 1.00 97.94 83 SER A N 1
ATOM 682 C CA . SER A 1 83 ? -1.818 -2.198 -11.702 1.00 97.94 83 SER A CA 1
ATOM 683 C C . SER A 1 83 ? -3.322 -2.218 -11.437 1.00 97.94 83 SER A C 1
ATOM 685 O O . SER A 1 83 ? -3.771 -1.677 -10.430 1.00 97.94 83 SER A O 1
ATOM 687 N N . ILE A 1 84 ? -4.105 -2.876 -12.299 1.00 98.12 84 ILE A N 1
ATOM 688 C CA . ILE A 1 84 ? -5.561 -3.003 -12.134 1.00 98.12 84 ILE A CA 1
ATOM 689 C C . ILE A 1 84 ? -5.891 -3.752 -10.838 1.00 98.12 84 ILE A C 1
ATOM 691 O O . ILE A 1 84 ? -6.725 -3.292 -10.055 1.00 98.12 84 ILE A O 1
ATOM 695 N N . PHE A 1 85 ? -5.212 -4.873 -10.573 1.00 97.88 85 PHE A N 1
ATOM 696 C CA . PHE A 1 85 ? -5.398 -5.610 -9.320 1.00 97.88 85 PHE A CA 1
ATOM 697 C C . PHE A 1 85 ? -5.033 -4.763 -8.099 1.00 97.88 85 PHE A C 1
ATOM 699 O O . PHE A 1 85 ? -5.781 -4.746 -7.118 1.00 97.88 85 PHE A O 1
ATOM 706 N N . LEU A 1 86 ? -3.928 -4.018 -8.173 1.00 98.31 86 LEU A N 1
ATOM 707 C CA . LEU A 1 86 ? -3.504 -3.122 -7.104 1.00 98.31 86 LEU A CA 1
ATOM 708 C C . LEU A 1 86 ? -4.546 -2.028 -6.830 1.00 98.31 86 LEU A C 1
ATOM 710 O O . LEU A 1 86 ? -4.919 -1.829 -5.674 1.00 98.31 86 LEU A O 1
ATOM 714 N N . MET A 1 87 ? -5.077 -1.380 -7.868 1.00 97.94 87 MET A N 1
ATOM 715 C CA . MET A 1 87 ? -6.117 -0.350 -7.736 1.00 97.94 87 MET A CA 1
ATOM 716 C C . MET A 1 87 ? -7.384 -0.893 -7.062 1.00 97.94 87 MET A C 1
ATOM 718 O O . MET A 1 87 ? -7.893 -0.282 -6.121 1.00 97.94 87 MET A O 1
ATOM 722 N N . ILE A 1 88 ? -7.869 -2.065 -7.493 1.00 97.81 88 ILE A N 1
ATOM 723 C CA . ILE A 1 88 ? -9.043 -2.711 -6.882 1.00 97.81 88 ILE A CA 1
ATOM 724 C C . ILE A 1 88 ? -8.762 -3.043 -5.413 1.00 97.81 88 ILE A C 1
ATOM 726 O O . ILE A 1 88 ? -9.590 -2.766 -4.546 1.00 97.81 88 ILE A O 1
ATOM 730 N N . SER A 1 89 ? -7.586 -3.599 -5.112 1.00 96.62 89 SER A N 1
ATOM 731 C CA . SER A 1 89 ? -7.214 -3.952 -3.739 1.00 96.62 89 SER A CA 1
ATOM 732 C C . SER A 1 89 ? -7.125 -2.732 -2.813 1.00 96.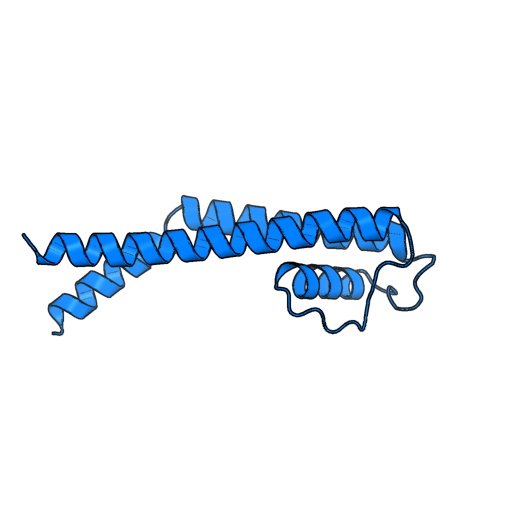62 89 SER A C 1
ATOM 734 O O . SER A 1 89 ? -7.610 -2.794 -1.684 1.00 96.62 89 SER A O 1
ATOM 736 N N . GLY A 1 90 ? -6.577 -1.611 -3.297 1.00 95.44 90 GLY A N 1
ATOM 737 C CA . GLY A 1 90 ? -6.465 -0.367 -2.538 1.00 95.44 90 GLY A CA 1
ATOM 738 C C . GLY A 1 90 ? -7.836 0.206 -2.189 1.00 95.44 90 GLY A C 1
ATOM 739 O O . GLY A 1 90 ? -8.094 0.538 -1.030 1.00 95.44 90 GLY A O 1
ATOM 740 N N . LEU A 1 91 ? -8.755 0.209 -3.160 1.00 96.62 91 LEU A N 1
ATOM 741 C CA . LEU A 1 91 ? -10.150 0.601 -2.943 1.00 96.62 91 LEU A CA 1
ATOM 742 C C . LEU A 1 91 ? -10.849 -0.291 -1.908 1.00 96.62 91 LEU A C 1
ATOM 744 O O . LEU A 1 91 ? -11.518 0.225 -1.011 1.00 96.62 91 LEU A O 1
ATOM 748 N N . LEU A 1 92 ? -10.680 -1.614 -1.997 1.00 96.69 92 LEU A N 1
ATOM 749 C CA . LEU A 1 92 ? -11.268 -2.552 -1.035 1.00 96.69 92 LEU A CA 1
ATOM 750 C C . LEU A 1 92 ? -10.711 -2.344 0.377 1.00 96.69 92 LEU A C 1
ATOM 752 O O . LEU A 1 92 ? -11.482 -2.299 1.335 1.00 96.69 92 LEU A O 1
ATOM 756 N N . LEU A 1 93 ? -9.396 -2.166 0.515 1.00 95.94 93 LEU A N 1
ATOM 757 C CA . LEU A 1 93 ? -8.761 -1.914 1.808 1.00 95.94 93 LEU A CA 1
ATOM 758 C C . LEU A 1 93 ? -9.286 -0.617 2.442 1.00 95.94 93 LEU A C 1
ATOM 760 O O . LEU A 1 93 ? -9.659 -0.606 3.617 1.00 95.94 93 LEU A O 1
ATOM 764 N N . PHE A 1 94 ? -9.387 0.458 1.655 1.00 95.25 94 PHE A N 1
ATOM 765 C CA . PHE A 1 94 ? -9.928 1.735 2.120 1.00 95.25 94 PHE A CA 1
ATOM 766 C C . PHE A 1 94 ? -11.408 1.635 2.526 1.00 95.25 94 PHE A C 1
ATOM 768 O O . PHE A 1 94 ? -11.816 2.187 3.555 1.00 95.25 94 PHE A O 1
ATOM 775 N N . ALA A 1 95 ? -12.213 0.891 1.761 1.00 96.69 95 ALA A N 1
ATOM 776 C CA . ALA A 1 95 ? -13.616 0.641 2.083 1.00 96.69 95 ALA A CA 1
ATOM 777 C C . ALA A 1 95 ? -13.772 -0.131 3.402 1.00 96.69 95 ALA A C 1
ATOM 779 O O . ALA A 1 95 ? -14.611 0.236 4.228 1.00 96.69 95 ALA A O 1
ATOM 780 N N . ILE A 1 96 ? -12.937 -1.150 3.638 1.00 96.44 96 ILE A N 1
ATOM 781 C CA . ILE A 1 96 ? -12.955 -1.920 4.888 1.00 96.44 96 ILE A CA 1
ATOM 782 C C . ILE A 1 96 ? -12.573 -1.028 6.072 1.00 96.44 96 ILE A C 1
ATOM 784 O O . ILE A 1 96 ? -13.288 -1.031 7.073 1.00 96.44 96 ILE A O 1
ATOM 788 N N . PHE A 1 97 ? -11.517 -0.214 5.962 1.00 95.69 97 PHE A N 1
ATOM 789 C CA . PHE A 1 97 ? -11.173 0.732 7.028 1.00 95.69 97 PHE A CA 1
ATOM 790 C C . PHE A 1 97 ? -12.325 1.692 7.324 1.00 95.69 97 PHE A C 1
ATOM 792 O O . PHE A 1 97 ? -12.708 1.857 8.482 1.00 95.69 97 PHE A O 1
ATOM 799 N N . THR A 1 98 ? -12.934 2.267 6.287 1.00 96.12 98 THR A N 1
ATOM 800 C CA . THR A 1 98 ? -14.089 3.161 6.442 1.00 96.12 98 THR A CA 1
ATOM 801 C C . THR A 1 98 ? -15.246 2.464 7.165 1.00 96.12 98 THR A C 1
ATOM 803 O O . THR A 1 98 ? -15.817 3.031 8.098 1.00 96.12 98 THR A O 1
ATOM 806 N N . ALA A 1 99 ? -15.561 1.221 6.791 1.00 96.75 99 ALA A N 1
ATOM 807 C CA . ALA A 1 99 ? -16.606 0.426 7.433 1.00 96.75 99 ALA A CA 1
ATOM 808 C C . ALA A 1 99 ? -16.291 0.120 8.907 1.00 96.75 99 ALA A C 1
ATOM 810 O O . ALA A 1 99 ? -17.176 0.220 9.755 1.00 96.75 99 ALA A O 1
ATOM 811 N N . MET A 1 100 ? -15.033 -0.192 9.228 1.00 96.00 100 MET A N 1
ATOM 812 C CA . MET A 1 100 ? -14.581 -0.436 10.599 1.00 96.00 100 MET A CA 1
ATOM 813 C C . MET A 1 100 ? -14.775 0.796 11.490 1.00 96.00 100 MET A C 1
ATOM 815 O O . MET A 1 100 ? -15.383 0.696 12.555 1.00 96.00 100 MET A O 1
ATOM 819 N N . PHE A 1 101 ? -14.332 1.972 11.035 1.00 95.69 101 PHE A N 1
ATOM 820 C CA . PHE A 1 101 ? -14.544 3.220 11.774 1.00 95.69 101 PHE A CA 1
ATOM 821 C C . PHE A 1 101 ? -16.032 3.568 11.903 1.00 95.69 101 PHE A C 1
ATOM 823 O O . PHE A 1 101 ? -16.476 4.003 12.970 1.00 95.69 101 PHE A O 1
ATOM 830 N N . ALA A 1 102 ? -16.818 3.358 10.843 1.00 96.38 102 ALA A N 1
ATOM 831 C CA . ALA A 1 102 ? -18.258 3.585 10.875 1.00 96.38 102 ALA A CA 1
ATOM 832 C C . ALA A 1 102 ? -18.952 2.696 11.920 1.00 96.38 102 ALA A C 1
ATOM 834 O O . ALA A 1 102 ? -19.769 3.200 12.696 1.00 96.38 102 ALA A O 1
ATOM 835 N N . GLU A 1 103 ? -18.598 1.412 12.005 1.00 94.81 103 GLU A N 1
ATOM 836 C CA . GLU A 1 103 ? -19.188 0.492 12.984 1.00 94.81 103 GLU A CA 1
ATOM 837 C C . GLU A 1 103 ? -18.828 0.871 14.426 1.00 94.81 103 GLU A C 1
ATOM 839 O O . GLU A 1 103 ? -19.690 0.818 15.308 1.00 94.81 103 GLU A O 1
ATOM 844 N N . THR A 1 104 ? -17.607 1.351 14.680 1.00 93.12 104 THR A N 1
ATOM 845 C CA . THR A 1 104 ? -17.227 1.884 16.000 1.00 93.12 104 THR A CA 1
ATOM 846 C C . THR A 1 104 ? -18.091 3.086 16.388 1.00 93.12 104 THR A C 1
ATOM 848 O O . THR A 1 104 ? -18.592 3.163 17.514 1.00 93.12 104 THR A O 1
ATOM 851 N N . ILE A 1 105 ? -18.355 4.003 15.451 1.00 93.50 105 ILE A N 1
ATOM 852 C CA . ILE A 1 105 ? -19.243 5.152 15.691 1.00 93.50 105 ILE A CA 1
ATOM 853 C C . ILE A 1 105 ? -20.678 4.682 15.972 1.00 93.50 105 ILE A C 1
ATOM 855 O O . ILE A 1 105 ? -21.332 5.195 16.887 1.00 93.50 105 ILE A O 1
ATOM 859 N N . LEU A 1 106 ? -21.187 3.712 15.210 1.00 92.56 106 LEU A N 1
ATOM 860 C CA . LEU A 1 106 ? -22.533 3.165 15.405 1.00 92.56 106 LEU A CA 1
ATOM 861 C C . LEU A 1 106 ? -22.670 2.446 16.752 1.00 92.56 106 LEU A C 1
ATOM 863 O O . LEU A 1 106 ? -23.676 2.639 17.441 1.00 92.56 106 LEU A O 1
ATOM 867 N N . THR A 1 107 ? -21.656 1.681 17.154 1.00 89.75 107 THR A N 1
ATOM 868 C CA . THR A 1 107 ? -21.598 0.979 18.444 1.00 89.75 107 THR A CA 1
ATOM 869 C C . THR A 1 107 ? -21.648 1.967 19.606 1.00 89.75 107 THR A C 1
ATOM 871 O O . THR A 1 107 ? -22.526 1.858 20.468 1.00 89.75 107 THR A O 1
ATOM 874 N N . TYR A 1 108 ? -20.824 3.017 19.562 1.00 90.06 108 TYR A N 1
ATOM 875 C CA . TYR A 1 108 ? -20.861 4.101 20.545 1.00 90.06 108 TYR A CA 1
ATOM 876 C C . TYR A 1 108 ? -22.242 4.782 20.621 1.00 90.06 108 TYR A C 1
ATOM 878 O O . TYR A 1 108 ? -22.778 5.009 21.710 1.00 90.06 108 TYR A O 1
ATOM 886 N N . ARG A 1 109 ? -22.875 5.069 19.472 1.00 89.69 109 ARG A N 1
ATOM 887 C CA . ARG A 1 109 ? -24.217 5.685 19.434 1.00 89.69 109 ARG A CA 1
ATOM 888 C C . ARG A 1 109 ? -25.311 4.773 19.991 1.00 89.69 109 ARG A C 1
ATOM 890 O O . ARG A 1 109 ? -26.250 5.283 20.603 1.00 89.69 109 ARG A O 1
ATOM 897 N N . ARG A 1 110 ? -25.223 3.453 19.787 1.00 88.50 110 ARG A N 1
ATOM 898 C CA . ARG A 1 110 ? -26.163 2.476 20.371 1.00 88.50 110 ARG A CA 1
ATOM 899 C C . ARG A 1 110 ? -26.012 2.398 21.891 1.00 88.50 110 ARG A C 1
ATOM 901 O O . ARG A 1 110 ? -27.028 2.328 22.578 1.00 88.50 110 ARG A O 1
ATOM 908 N N . GLY A 1 111 ? -24.783 2.475 22.403 1.00 79.75 111 GLY A N 1
ATOM 909 C CA . GLY A 1 111 ? -24.494 2.488 23.841 1.00 79.75 111 GLY A CA 1
ATOM 910 C C . GLY A 1 111 ? -25.068 3.696 24.591 1.00 79.75 111 GLY A C 1
ATOM 911 O O . GLY A 1 111 ? -25.386 3.568 25.763 1.00 79.75 111 GLY A O 1
ATOM 912 N N . GLN A 1 112 ? -25.268 4.840 23.923 1.00 76.19 112 GLN A N 1
ATOM 913 C CA . GLN A 1 112 ? -25.884 6.032 24.532 1.00 76.19 112 GLN A CA 1
ATOM 914 C C . GLN A 1 112 ? -27.419 6.039 24.557 1.00 76.19 112 GLN A C 1
ATOM 916 O O . GLN A 1 112 ? -28.006 6.903 25.203 1.00 76.19 112 GLN A O 1
ATOM 921 N N . LYS A 1 113 ? -28.084 5.145 23.813 1.00 68.06 113 LYS A N 1
ATOM 922 C CA . LYS A 1 113 ? -29.557 5.058 23.786 1.00 68.06 113 LYS A CA 1
ATOM 923 C C . LYS A 1 113 ? -30.134 4.101 24.838 1.00 68.06 113 LYS A C 1
ATOM 925 O O . LYS A 1 113 ? -31.355 4.003 24.930 1.00 68.06 113 LYS A O 1
ATOM 930 N N . LYS A 1 114 ? -29.280 3.379 25.562 1.00 53.53 114 LYS A N 1
ATOM 931 C CA . LYS A 1 114 ? -29.641 2.579 26.738 1.00 53.53 114 LYS A CA 1
ATOM 932 C C . LYS A 1 114 ? -29.355 3.386 27.994 1.00 53.53 114 LYS A C 1
ATOM 934 O O . LYS A 1 114 ? -30.143 3.231 28.946 1.00 53.53 114 LYS A O 1
#